Protein AF-H9VZ27-F1 (afdb_monomer_lite)

Organism: Pinus taeda (NCBI:txid3352)

InterPro domains:
  IPR004776 Membrane transport PIN-like [PF03547] (24-134)
  IPR039305 Protein PIN-LIKES 2/6 [PTHR31419] (10-149)

pLDDT: mean 71.62, std 17.59, range [34.88, 96.31]

Sequence (149 aa):
EGYIEGGVSPRSVRCLNEPKVVRKIRIVAERTPIQHILQPPTIASLLAIIVGMVPQLRSFLFDEDAPLAFFTDSLEIVAAAMVPSVMLVLGGMLAEGPDKSELGMRTTVGIIFTRLLLLPLVGIGVVALAGKMHILVSGDKMFVFVLLL

Structure (mmCIF, N/CA/C/O backbone):
data_AF-H9VZ27-F1
#
_entry.id   AF-H9VZ27-F1
#
loop_
_atom_site.group_PDB
_atom_site.id
_atom_site.type_symbol
_atom_site.label_atom_id
_atom_site.label_alt_id
_atom_site.label_comp_id
_atom_site.label_asym_id
_atom_site.label_entity_id
_atom_site.label_seq_id
_atom_site.pdbx_PDB_ins_code
_atom_site.Cartn_x
_atom_site.Cartn_y
_atom_site.Cartn_z
_atom_site.occupancy
_atom_site.B_iso_or_equiv
_atom_site.auth_seq_id
_atom_site.auth_comp_id
_atom_site.auth_asym_id
_atom_site.auth_atom_id
_atom_site.pdbx_PDB_model_num
ATOM 1 N N . GLU A 1 1 ? 39.754 9.582 -8.398 1.00 38.50 1 GLU A N 1
ATOM 2 C CA . GLU A 1 1 ? 39.794 9.962 -6.965 1.00 38.50 1 GLU A CA 1
ATOM 3 C C . GLU A 1 1 ? 39.348 8.768 -6.112 1.00 38.50 1 GLU A C 1
ATOM 5 O O . GLU A 1 1 ? 38.376 8.142 -6.492 1.00 38.50 1 GLU A O 1
ATOM 10 N N . GLY A 1 2 ? 39.969 8.302 -5.025 1.00 38.56 2 GLY A N 1
ATOM 11 C CA . GLY A 1 2 ? 41.008 8.860 -4.159 1.00 38.56 2 GLY A CA 1
ATOM 12 C C . GLY A 1 2 ? 40.463 9.125 -2.746 1.00 38.56 2 GLY A C 1
ATOM 13 O O . GLY A 1 2 ? 40.018 10.234 -2.509 1.00 38.56 2 GLY A O 1
ATOM 14 N N . TYR A 1 3 ? 40.509 8.142 -1.834 1.00 34.88 3 TYR A N 1
ATOM 15 C CA . TYR A 1 3 ? 40.416 8.307 -0.362 1.00 34.88 3 TYR A CA 1
ATOM 16 C C . TYR A 1 3 ? 41.047 7.056 0.294 1.00 34.88 3 TYR A C 1
ATOM 18 O O . TYR A 1 3 ? 40.406 6.016 0.387 1.00 34.88 3 TYR A O 1
ATOM 26 N N . ILE A 1 4 ? 42.379 6.960 0.369 1.00 38.81 4 ILE A N 1
ATOM 27 C CA . ILE A 1 4 ? 43.276 7.371 1.474 1.00 38.81 4 ILE A CA 1
ATOM 28 C C . ILE A 1 4 ? 42.960 6.687 2.818 1.00 38.81 4 ILE A C 1
ATOM 30 O O . ILE A 1 4 ? 42.038 7.062 3.537 1.00 38.81 4 ILE A O 1
ATOM 34 N N . GLU A 1 5 ? 43.820 5.714 3.142 1.00 41.81 5 GLU A N 1
ATOM 35 C CA . GLU A 1 5 ? 44.154 5.229 4.484 1.00 41.81 5 GLU A CA 1
ATOM 36 C C . GLU A 1 5 ? 44.546 6.380 5.421 1.00 41.81 5 GLU A C 1
ATOM 38 O O . GLU A 1 5 ? 45.372 7.226 5.084 1.00 41.81 5 GLU A O 1
ATOM 43 N N . GLY A 1 6 ? 44.016 6.361 6.641 1.00 35.66 6 GLY A N 1
ATOM 44 C CA . GLY A 1 6 ? 44.379 7.302 7.694 1.00 35.66 6 GLY A CA 1
ATOM 45 C C . GLY A 1 6 ? 44.135 6.689 9.063 1.00 35.66 6 GLY A C 1
ATOM 46 O O . GLY A 1 6 ? 43.124 6.959 9.704 1.00 35.66 6 GLY A O 1
ATOM 47 N N . GLY A 1 7 ? 45.056 5.832 9.502 1.00 38.25 7 GLY A N 1
ATOM 48 C CA . GLY A 1 7 ? 45.091 5.351 10.874 1.00 38.25 7 GLY A CA 1
ATOM 49 C C . GLY A 1 7 ? 45.432 6.486 11.838 1.00 38.25 7 GLY A C 1
ATOM 50 O O . GLY A 1 7 ? 46.517 7.053 11.767 1.00 38.25 7 GLY A O 1
ATOM 51 N N . VAL A 1 8 ? 44.537 6.764 12.787 1.00 35.88 8 VAL A N 1
ATOM 52 C CA . VAL A 1 8 ? 44.874 7.440 14.045 1.00 35.88 8 VAL A CA 1
ATOM 53 C C . VAL A 1 8 ? 44.151 6.724 15.180 1.00 35.88 8 VAL A C 1
ATOM 55 O O . VAL A 1 8 ? 42.940 6.813 15.357 1.00 35.88 8 VAL A O 1
ATOM 58 N N . SER A 1 9 ? 44.945 5.981 15.940 1.00 47.72 9 SER A N 1
ATOM 59 C CA . SER A 1 9 ? 44.614 5.458 17.260 1.00 47.72 9 SER A CA 1
ATOM 60 C C . SER A 1 9 ? 44.456 6.602 18.268 1.00 47.72 9 SER A C 1
ATOM 62 O O . SER A 1 9 ? 45.352 7.444 18.357 1.00 47.72 9 SER A O 1
ATOM 64 N N . PRO A 1 10 ? 43.418 6.581 19.121 1.00 49.03 10 PRO A N 1
ATOM 65 C CA . PRO A 1 10 ? 43.502 7.133 20.458 1.00 49.03 10 PRO A CA 1
ATOM 66 C C . PRO A 1 10 ? 43.609 5.991 21.476 1.00 49.03 10 PRO A C 1
ATOM 68 O O . PRO A 1 10 ? 42.724 5.149 21.637 1.00 49.03 10 PRO A O 1
ATOM 71 N N . ARG A 1 11 ? 44.733 5.991 22.194 1.00 42.53 11 ARG A N 1
ATOM 72 C CA . ARG A 1 11 ? 44.972 5.188 23.391 1.00 42.53 11 ARG A CA 1
ATOM 73 C C . ARG A 1 11 ? 43.901 5.455 24.460 1.00 42.53 11 ARG A C 1
ATOM 75 O O . ARG A 1 11 ? 43.627 6.597 24.797 1.00 42.53 11 ARG A O 1
ATOM 82 N N . SER A 1 12 ? 43.448 4.366 25.084 1.00 50.12 12 SER A N 1
ATOM 83 C CA . SER A 1 12 ? 43.246 4.235 26.535 1.00 50.12 12 SER A CA 1
ATOM 84 C C . SER A 1 12 ? 42.351 5.261 27.248 1.00 50.12 12 SER A C 1
ATOM 86 O O . SER A 1 12 ? 42.851 6.140 27.941 1.00 50.12 12 SER A O 1
ATOM 88 N N . VAL A 1 13 ? 41.041 4.995 27.270 1.00 49.06 13 VAL A N 1
ATOM 89 C CA . VAL A 1 13 ? 40.245 5.060 28.514 1.00 49.06 13 VAL A CA 1
ATOM 90 C C . VAL A 1 13 ? 39.016 4.158 28.387 1.00 49.06 13 VAL A C 1
ATOM 92 O O . VAL A 1 13 ? 37.950 4.581 27.954 1.00 49.06 13 VAL A O 1
ATOM 95 N N . ARG A 1 14 ? 39.152 2.883 28.758 1.00 45.56 14 ARG A N 1
ATOM 96 C CA . ARG A 1 14 ? 38.015 2.083 29.244 1.00 45.56 14 ARG A CA 1
ATOM 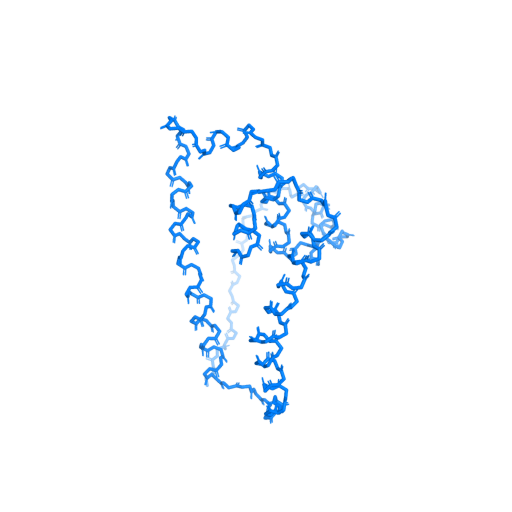97 C C . ARG A 1 14 ? 38.518 0.921 30.092 1.00 45.56 14 ARG A C 1
ATOM 99 O O . ARG A 1 14 ? 38.405 -0.249 29.752 1.00 45.56 14 ARG A O 1
ATOM 106 N N . CYS A 1 15 ? 39.053 1.281 31.254 1.00 50.06 15 CYS A N 1
ATOM 107 C CA . CYS A 1 15 ? 38.882 0.450 32.436 1.00 50.06 15 CYS A CA 1
ATOM 108 C C . CYS A 1 15 ? 37.387 0.435 32.773 1.00 50.06 15 CYS A C 1
ATOM 110 O O . CYS A 1 15 ? 36.893 1.273 33.519 1.00 50.06 15 CYS A O 1
ATOM 112 N N . LEU A 1 16 ? 36.657 -0.497 32.177 1.00 46.69 16 LEU A N 1
ATOM 113 C CA . LEU A 1 16 ? 35.400 -0.985 32.716 1.00 46.69 16 LEU A CA 1
ATOM 114 C C . LEU A 1 16 ? 35.342 -2.450 32.320 1.00 46.69 16 LEU A C 1
ATOM 116 O O . LEU A 1 16 ? 35.253 -2.787 31.146 1.00 46.69 16 LEU A O 1
ATOM 120 N N . ASN A 1 17 ? 35.518 -3.296 33.327 1.00 49.38 17 ASN A N 1
ATOM 121 C CA . ASN A 1 17 ? 35.408 -4.742 33.288 1.00 49.38 17 ASN A CA 1
ATOM 122 C C . ASN A 1 17 ? 34.171 -5.143 32.462 1.00 49.38 17 ASN A C 1
ATOM 124 O O . ASN A 1 17 ? 33.061 -5.112 32.985 1.00 49.38 17 ASN A O 1
ATOM 128 N N . GLU A 1 18 ? 34.339 -5.443 31.169 1.00 47.34 18 GLU A N 1
ATOM 129 C CA . GLU A 1 18 ? 33.227 -5.832 30.299 1.00 47.34 18 GLU A CA 1
ATOM 130 C C . GLU A 1 18 ? 32.649 -7.145 30.838 1.00 47.34 18 GLU A C 1
ATOM 132 O O . GLU A 1 18 ? 33.324 -8.185 30.806 1.00 47.34 18 GLU A O 1
ATOM 137 N N . PRO A 1 19 ? 31.423 -7.134 31.383 1.00 52.94 19 PRO A N 1
ATOM 138 C CA . PRO A 1 19 ? 30.891 -8.305 32.044 1.00 52.94 19 PRO A CA 1
ATOM 139 C C . PRO A 1 19 ? 30.632 -9.367 30.971 1.00 52.94 19 PRO A C 1
ATOM 141 O O . PRO A 1 19 ? 30.027 -9.090 29.939 1.00 52.94 19 PRO A O 1
ATOM 144 N N . LYS A 1 20 ? 31.092 -10.607 31.194 1.00 53.12 20 LYS A N 1
ATOM 145 C CA . LYS A 1 20 ? 30.989 -11.744 30.247 1.00 53.12 20 LYS A CA 1
ATOM 146 C C . LYS A 1 20 ? 29.585 -11.929 29.637 1.00 53.12 20 LYS A C 1
ATOM 148 O O . LYS A 1 20 ? 29.459 -12.522 28.569 1.00 53.12 20 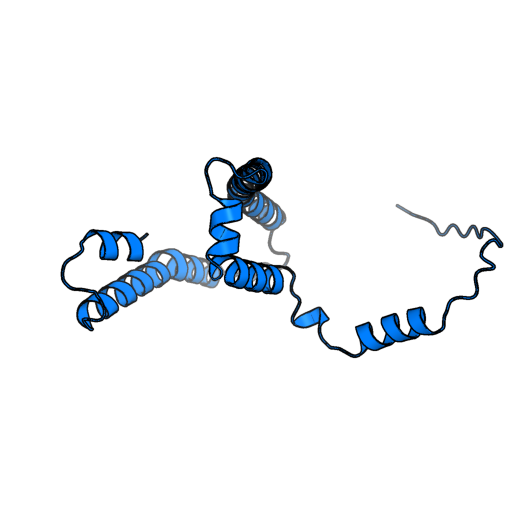LYS A O 1
ATOM 153 N N . VAL A 1 21 ? 28.549 -11.390 30.282 1.00 59.69 21 VAL A N 1
ATOM 154 C CA . VAL A 1 21 ? 27.178 -11.281 29.774 1.00 59.69 21 VAL A CA 1
ATOM 155 C C . VAL A 1 21 ? 27.051 -10.494 28.466 1.00 59.69 21 VAL A C 1
ATOM 157 O O . VAL A 1 21 ? 26.338 -10.981 27.602 1.00 59.69 21 VAL A O 1
ATOM 160 N N . VAL A 1 22 ? 27.765 -9.384 28.219 1.00 56.22 22 VAL A N 1
ATOM 161 C CA . VAL A 1 22 ? 27.628 -8.648 26.935 1.00 56.22 22 VAL A CA 1
ATOM 162 C C . VAL A 1 22 ? 28.164 -9.448 25.748 1.00 56.22 22 VAL A C 1
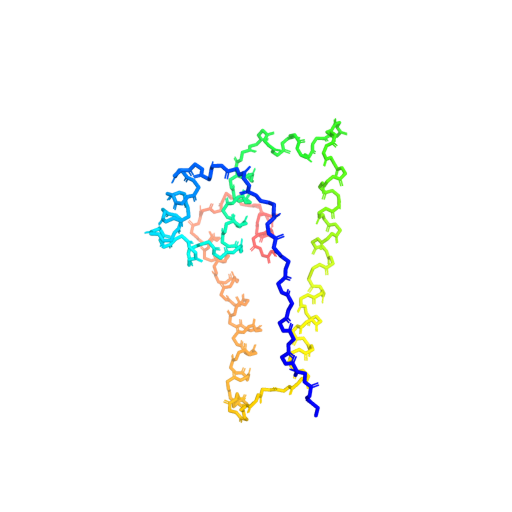ATOM 164 O O . VAL A 1 22 ? 27.593 -9.422 24.659 1.00 56.22 22 VAL A O 1
ATOM 167 N N . ARG A 1 23 ? 29.214 -10.244 25.978 1.00 55.75 23 ARG A N 1
ATOM 168 C CA . ARG A 1 23 ? 29.741 -11.192 24.990 1.00 55.75 23 ARG A CA 1
ATOM 169 C C . ARG A 1 23 ? 28.793 -12.369 24.789 1.00 55.75 23 ARG A C 1
ATOM 171 O O . ARG A 1 23 ? 28.577 -12.779 23.658 1.00 55.75 23 ARG A O 1
ATOM 178 N N . LYS A 1 24 ? 28.186 -12.876 25.867 1.00 52.41 24 LYS A N 1
ATOM 179 C CA . LYS A 1 24 ? 27.207 -13.967 25.789 1.00 52.41 24 LYS A CA 1
ATOM 180 C C . LYS A 1 24 ? 25.954 -13.524 25.033 1.00 52.41 24 LYS A C 1
ATOM 182 O O . LYS A 1 24 ? 25.541 -14.239 24.138 1.00 52.41 24 LYS A O 1
ATOM 187 N N . ILE A 1 25 ? 25.430 -12.326 25.302 1.00 58.19 25 ILE A N 1
ATOM 188 C CA . ILE A 1 25 ? 24.284 -11.738 24.587 1.00 58.19 25 ILE A CA 1
ATOM 189 C C . ILE A 1 25 ? 24.610 -11.559 23.097 1.00 58.19 25 ILE A C 1
ATOM 191 O O . ILE A 1 25 ? 23.804 -11.939 22.255 1.00 58.19 25 ILE A O 1
ATOM 195 N N . ARG A 1 26 ? 25.818 -11.081 22.762 1.00 54.31 26 ARG A N 1
ATOM 196 C CA . ARG A 1 26 ? 26.293 -10.971 21.371 1.00 54.31 26 ARG A CA 1
ATOM 197 C C . ARG A 1 26 ? 26.367 -12.334 20.661 1.00 54.31 26 ARG A C 1
ATOM 199 O O . ARG A 1 26 ? 25.940 -12.440 19.521 1.00 54.31 26 ARG A O 1
ATOM 206 N N . ILE A 1 27 ? 26.829 -13.378 21.352 1.00 55.69 27 ILE A N 1
ATOM 207 C CA . ILE A 1 27 ? 26.967 -14.742 20.806 1.00 55.69 27 ILE A CA 1
ATOM 208 C C . ILE A 1 27 ? 25.611 -15.467 20.699 1.00 55.69 27 ILE A C 1
ATOM 210 O O . ILE A 1 27 ? 25.398 -16.242 19.769 1.00 55.69 27 ILE A O 1
ATOM 214 N N . VAL A 1 28 ? 24.669 -15.226 21.622 1.00 53.47 28 VAL A N 1
ATOM 215 C CA . VAL A 1 28 ? 23.311 -15.803 21.541 1.00 53.47 28 VAL A CA 1
ATOM 216 C C . VAL A 1 28 ? 22.497 -15.100 20.444 1.00 53.47 28 VAL A C 1
ATOM 218 O O . VAL A 1 28 ? 21.731 -15.752 19.735 1.00 53.47 28 VAL A O 1
ATOM 221 N N . ALA A 1 29 ? 22.725 -13.799 20.233 1.00 53.62 29 ALA A N 1
ATOM 222 C CA . ALA A 1 29 ? 22.153 -13.057 19.111 1.00 53.62 29 ALA A CA 1
ATOM 223 C C . ALA A 1 29 ? 22.625 -13.592 17.743 1.00 53.62 29 ALA A C 1
ATOM 225 O O . ALA A 1 29 ? 21.824 -13.641 16.817 1.00 53.62 29 ALA A O 1
ATOM 226 N N . GLU A 1 30 ? 23.873 -14.063 17.624 1.00 54.91 30 GLU A N 1
ATOM 227 C CA . GLU A 1 30 ? 24.391 -14.692 16.393 1.00 54.91 30 GLU A CA 1
ATOM 228 C C . GLU A 1 30 ? 23.887 -16.128 16.167 1.00 54.91 30 GLU A C 1
ATOM 230 O O . GLU A 1 30 ? 23.820 -16.594 15.031 1.00 54.91 30 GLU A O 1
ATOM 235 N N . ARG A 1 31 ? 23.540 -16.864 17.232 1.00 52.12 31 ARG A N 1
ATOM 236 C CA . ARG A 1 31 ? 23.127 -18.280 17.148 1.00 52.12 31 ARG A CA 1
ATOM 237 C C . ARG A 1 31 ? 21.640 -18.497 16.915 1.00 52.12 31 ARG A C 1
ATOM 239 O O . ARG A 1 31 ? 21.243 -19.623 16.618 1.00 52.12 31 ARG A O 1
ATOM 246 N N . THR A 1 32 ? 20.832 -17.454 17.029 1.00 52.88 32 THR A N 1
ATOM 247 C CA . THR A 1 32 ? 19.424 -17.535 16.658 1.00 52.88 32 THR A CA 1
ATOM 248 C C . THR A 1 32 ? 19.311 -16.960 15.248 1.00 52.88 32 THR A C 1
ATOM 250 O O . THR A 1 32 ? 19.638 -15.787 15.072 1.00 52.88 32 THR A O 1
ATOM 253 N N . PRO A 1 33 ? 18.868 -17.722 14.229 1.00 49.25 33 PRO A N 1
ATOM 254 C CA . PRO A 1 33 ? 18.693 -17.245 12.853 1.00 49.25 33 PRO A CA 1
ATOM 255 C C . PRO A 1 33 ? 17.450 -16.339 12.755 1.00 49.25 33 PRO A C 1
ATOM 257 O O . PRO A 1 33 ? 16.589 -16.480 11.895 1.00 49.25 33 PRO A O 1
ATOM 260 N N . ILE A 1 34 ? 17.340 -15.412 13.700 1.00 53.72 34 ILE A N 1
ATOM 261 C CA . ILE A 1 34 ? 16.293 -14.420 13.867 1.00 53.72 34 ILE A CA 1
ATOM 262 C C . ILE A 1 34 ? 16.472 -13.326 12.811 1.00 53.72 34 ILE A C 1
ATOM 264 O O . ILE A 1 34 ? 15.485 -12.820 12.301 1.00 53.72 34 ILE A O 1
ATOM 268 N N . GLN A 1 35 ? 17.701 -13.020 12.385 1.00 54.91 35 GLN A N 1
ATOM 269 C CA . GLN A 1 35 ? 17.963 -11.952 11.410 1.00 54.91 35 GLN A CA 1
ATOM 270 C C . GLN A 1 35 ? 17.278 -12.141 10.043 1.00 54.91 35 GLN A C 1
ATOM 272 O O . GLN A 1 35 ? 17.040 -11.150 9.365 1.00 54.91 35 GLN A O 1
ATOM 277 N N . HIS A 1 36 ? 16.916 -13.368 9.643 1.00 52.66 36 HIS A N 1
ATOM 278 C CA . HIS A 1 36 ? 16.254 -13.613 8.352 1.00 52.66 36 HIS A CA 1
ATOM 279 C C . HIS A 1 36 ? 14.713 -13.689 8.443 1.00 52.66 36 HIS A C 1
ATOM 281 O O . HIS A 1 36 ? 14.022 -13.468 7.449 1.00 52.66 36 HIS A O 1
ATOM 287 N N . ILE A 1 37 ? 14.162 -13.983 9.628 1.00 57.50 37 ILE A N 1
ATOM 288 C CA . ILE A 1 37 ? 12.708 -13.963 9.902 1.00 57.50 37 ILE A CA 1
ATOM 289 C C . ILE A 1 37 ? 12.258 -12.560 10.340 1.00 57.50 37 ILE A C 1
ATOM 291 O O . ILE A 1 37 ? 11.125 -12.153 10.101 1.00 57.50 37 ILE A O 1
ATOM 295 N N . LEU A 1 38 ? 13.172 -11.786 10.924 1.00 55.12 38 LEU A N 1
ATOM 296 C CA . LEU A 1 38 ? 12.997 -10.391 11.305 1.00 55.12 38 LEU A CA 1
ATOM 297 C C . LEU A 1 38 ? 13.282 -9.435 10.144 1.00 55.12 38 LEU A C 1
ATOM 299 O O . LEU A 1 38 ? 13.948 -8.416 10.331 1.00 55.12 38 LEU A O 1
ATOM 303 N N . GLN A 1 39 ? 12.764 -9.715 8.946 1.00 68.50 39 GLN A N 1
ATOM 304 C CA . GLN A 1 39 ? 12.602 -8.612 8.003 1.00 68.50 39 GLN A CA 1
ATOM 305 C C . GLN A 1 39 ? 11.762 -7.552 8.735 1.00 68.50 39 GLN A C 1
ATOM 307 O O . GLN A 1 39 ? 10.678 -7.894 9.221 1.00 68.50 39 GLN A O 1
ATOM 312 N N . PRO A 1 40 ? 12.244 -6.302 8.883 1.00 78.19 40 PRO A N 1
ATOM 313 C CA . PRO A 1 40 ? 11.516 -5.270 9.619 1.00 78.19 40 PRO A CA 1
ATOM 314 C C . PRO A 1 40 ? 10.029 -5.168 9.221 1.00 78.19 40 PRO A C 1
ATOM 316 O O . PRO A 1 40 ? 9.196 -5.046 10.121 1.00 78.19 40 PRO A O 1
ATOM 319 N N . PRO A 1 41 ? 9.652 -5.350 7.932 1.00 83.62 41 PRO A N 1
ATOM 320 C CA . PRO A 1 41 ? 8.251 -5.436 7.514 1.00 83.62 41 PRO A CA 1
ATOM 321 C C . PRO A 1 41 ? 7.449 -6.584 8.146 1.00 83.62 41 PRO A C 1
ATOM 323 O O . PRO A 1 41 ? 6.278 -6.409 8.480 1.00 83.62 41 PRO A O 1
ATOM 326 N N . THR A 1 42 ? 8.049 -7.762 8.325 1.00 85.75 42 THR A N 1
ATOM 327 C CA . THR A 1 42 ? 7.380 -8.940 8.895 1.00 85.75 42 THR A CA 1
ATOM 328 C C . THR A 1 42 ? 7.066 -8.740 10.374 1.00 85.75 42 THR A C 1
ATOM 330 O O . THR A 1 42 ? 5.946 -9.014 10.800 1.00 85.75 42 THR A O 1
ATOM 333 N N . ILE A 1 43 ? 8.012 -8.202 11.153 1.00 84.56 43 ILE A N 1
ATOM 334 C CA . ILE A 1 43 ? 7.758 -7.863 12.564 1.00 84.56 43 ILE A CA 1
ATOM 335 C C . ILE A 1 43 ? 6.712 -6.759 12.663 1.00 84.56 43 ILE A C 1
ATOM 337 O O . ILE A 1 43 ? 5.797 -6.868 13.474 1.00 84.56 43 ILE A O 1
ATOM 341 N N . ALA A 1 44 ? 6.833 -5.712 11.839 1.00 87.06 44 ALA A N 1
ATOM 342 C CA . ALA A 1 44 ? 5.878 -4.610 11.822 1.00 87.06 44 ALA A CA 1
ATOM 343 C C . ALA A 1 44 ? 4.457 -5.114 11.533 1.00 87.06 44 ALA A C 1
ATOM 345 O O . ALA A 1 44 ? 3.525 -4.740 12.236 1.00 87.06 44 ALA A O 1
ATOM 346 N N . SER A 1 45 ? 4.307 -6.034 10.574 1.00 90.56 45 SER A N 1
ATOM 347 C CA . SER A 1 45 ? 3.020 -6.664 10.253 1.00 90.56 45 SER A CA 1
ATOM 348 C C . SER A 1 45 ? 2.482 -7.498 11.417 1.00 90.56 45 SER A C 1
ATOM 350 O O . SER A 1 45 ? 1.305 -7.398 11.752 1.00 90.56 45 SER A O 1
ATOM 352 N N . LEU A 1 46 ? 3.333 -8.293 12.072 1.00 89.44 46 LEU A N 1
ATOM 353 C CA . LEU A 1 46 ? 2.926 -9.102 13.223 1.00 89.44 46 LEU A CA 1
ATOM 354 C C . LEU A 1 46 ? 2.467 -8.225 14.395 1.00 89.44 46 LEU A C 1
ATOM 356 O O . LEU A 1 46 ? 1.422 -8.488 14.986 1.00 89.44 46 LEU A O 1
ATOM 360 N N . LEU A 1 47 ? 3.217 -7.167 14.708 1.00 86.12 47 LEU A N 1
ATOM 361 C CA . LEU A 1 47 ? 2.839 -6.201 15.738 1.00 86.12 47 LEU A CA 1
ATOM 362 C C . LEU A 1 47 ? 1.544 -5.472 15.368 1.00 86.12 47 LEU A C 1
ATOM 364 O O . LEU A 1 47 ? 0.674 -5.351 16.222 1.00 86.12 47 LEU A O 1
ATOM 368 N N . ALA A 1 48 ? 1.375 -5.053 14.110 1.00 88.75 48 ALA A N 1
ATOM 369 C CA . ALA A 1 48 ? 0.144 -4.419 13.640 1.00 88.75 48 ALA A CA 1
ATOM 370 C C . ALA A 1 48 ? -1.078 -5.336 13.811 1.00 88.75 48 ALA A C 1
ATOM 372 O O . ALA A 1 48 ? -2.117 -4.884 14.287 1.00 88.75 48 ALA A O 1
ATOM 373 N N . ILE A 1 49 ? -0.945 -6.631 13.503 1.00 90.00 49 ILE A N 1
ATOM 374 C CA . ILE A 1 49 ? -2.009 -7.622 13.723 1.00 90.00 49 ILE A CA 1
ATOM 375 C C . ILE A 1 49 ? -2.315 -7.773 15.220 1.00 90.00 49 ILE A C 1
ATOM 377 O O . ILE A 1 49 ? -3.482 -7.735 15.603 1.00 90.00 49 ILE A O 1
ATOM 381 N N . ILE A 1 50 ? -1.293 -7.903 16.075 1.00 86.88 50 ILE A N 1
ATOM 382 C CA . ILE A 1 50 ? -1.478 -8.026 17.532 1.00 86.88 50 ILE A CA 1
ATOM 383 C C . ILE A 1 50 ? -2.187 -6.785 18.090 1.00 86.88 50 ILE A C 1
ATOM 385 O O . ILE A 1 50 ? -3.154 -6.917 18.836 1.00 86.88 50 ILE A O 1
ATOM 389 N N . VAL A 1 51 ? -1.749 -5.585 17.703 1.00 83.00 51 VAL A N 1
ATOM 390 C CA . VAL A 1 51 ? -2.363 -4.318 18.129 1.00 83.00 51 VAL A CA 1
ATOM 391 C C . VAL A 1 51 ? -3.800 -4.200 17.607 1.00 83.00 51 VAL A C 1
ATOM 393 O O . VAL A 1 51 ? -4.685 -3.812 18.364 1.00 83.00 51 VAL A O 1
ATOM 396 N N . GLY A 1 52 ? -4.061 -4.592 16.356 1.00 83.38 52 GLY A N 1
ATOM 397 C CA . GLY A 1 52 ? -5.398 -4.562 15.753 1.00 83.38 52 GLY A CA 1
ATOM 398 C C . GLY A 1 52 ? -6.383 -5.569 16.357 1.00 83.38 52 GLY A C 1
ATOM 399 O O . GLY A 1 52 ? -7.581 -5.293 16.419 1.00 83.38 52 GLY A O 1
ATOM 400 N N . MET A 1 53 ? -5.896 -6.718 16.836 1.00 84.75 53 MET A N 1
ATOM 401 C CA . MET A 1 53 ? -6.721 -7.737 17.494 1.00 84.75 53 MET A CA 1
ATOM 402 C C . MET A 1 53 ? -7.101 -7.382 18.934 1.00 84.75 53 MET A C 1
ATOM 404 O O . MET A 1 53 ? -8.079 -7.929 19.443 1.00 84.75 53 MET A O 1
ATOM 408 N N . VAL A 1 54 ? -6.349 -6.509 19.610 1.00 83.44 54 VAL A N 1
ATOM 409 C CA . VAL A 1 54 ? -6.598 -6.164 21.015 1.00 83.44 54 VAL A CA 1
ATOM 410 C C . VAL A 1 54 ? -7.487 -4.910 21.093 1.00 83.44 54 VAL A C 1
ATOM 412 O O . VAL A 1 54 ? -6.990 -3.793 20.936 1.00 83.44 54 VAL A O 1
ATOM 415 N N . PRO A 1 55 ? -8.798 -5.040 21.391 1.00 71.56 55 PRO A N 1
ATOM 416 C CA . PRO A 1 55 ? -9.732 -3.908 21.393 1.00 71.56 55 PRO A CA 1
ATOM 417 C C . PRO A 1 55 ? -9.414 -2.867 22.473 1.00 71.56 55 PRO A C 1
ATOM 419 O O . PRO A 1 55 ? -9.761 -1.707 22.307 1.00 71.56 55 PRO A O 1
ATOM 422 N N . GLN A 1 56 ? -8.715 -3.264 23.541 1.00 69.62 56 GLN A N 1
ATOM 423 C CA . GLN A 1 56 ? -8.254 -2.360 24.599 1.00 69.62 56 GLN A CA 1
ATOM 424 C C . GLN A 1 56 ? -7.157 -1.409 24.100 1.00 69.62 56 GLN A C 1
ATOM 426 O O . GLN A 1 56 ? -7.196 -0.222 24.398 1.00 69.62 56 GLN A O 1
ATOM 431 N N . LEU A 1 57 ? -6.194 -1.900 23.307 1.00 69.69 57 LEU A N 1
ATOM 432 C CA . LEU A 1 57 ? -5.176 -1.038 22.693 1.00 69.69 57 LEU A CA 1
ATOM 433 C C . LEU A 1 57 ? -5.810 -0.120 21.651 1.00 69.69 57 LEU A C 1
ATOM 435 O O . LEU A 1 57 ? -5.439 1.045 21.559 1.00 69.69 57 LEU A O 1
ATOM 439 N N . ARG A 1 58 ? -6.790 -0.634 20.899 1.00 67.19 58 ARG A N 1
ATOM 440 C CA . ARG A 1 58 ? -7.559 0.163 19.944 1.00 67.19 58 ARG A CA 1
ATOM 441 C C . ARG A 1 58 ? -8.326 1.287 20.645 1.00 67.19 58 ARG A C 1
ATOM 443 O O . ARG A 1 58 ? -8.195 2.426 20.226 1.00 67.19 58 ARG A O 1
ATOM 450 N N . SER A 1 59 ? -9.071 1.020 21.717 1.00 67.56 59 SER A N 1
ATOM 451 C CA . SER A 1 59 ? -9.780 2.094 22.425 1.00 67.56 59 SER A CA 1
ATOM 452 C C . SER A 1 59 ? -8.799 3.128 22.982 1.00 67.56 59 SER A C 1
ATOM 454 O O . SER A 1 59 ? -8.966 4.304 22.726 1.00 67.56 59 SER A O 1
ATOM 456 N N . PHE A 1 60 ? -7.685 2.727 23.603 1.00 66.94 60 PHE A N 1
ATOM 457 C CA . PHE A 1 60 ? -6.682 3.693 24.086 1.00 66.94 60 PHE A CA 1
ATOM 458 C C . PHE A 1 60 ? -5.981 4.522 22.990 1.00 66.94 60 PHE A C 1
ATOM 460 O O . PHE A 1 60 ? -5.423 5.567 23.312 1.00 66.94 60 PHE A O 1
ATOM 467 N N . LEU A 1 61 ? -5.956 4.068 21.732 1.00 65.31 61 LEU A N 1
ATOM 468 C CA . LEU A 1 61 ? -5.348 4.786 20.601 1.00 65.31 61 LEU A CA 1
ATOM 469 C C . LEU A 1 61 ? -6.348 5.628 19.791 1.00 65.31 61 LEU A C 1
ATOM 471 O O . LEU A 1 61 ? -5.910 6.536 19.087 1.00 65.31 61 LEU A O 1
ATOM 475 N N . PHE A 1 62 ? -7.645 5.306 19.862 1.00 63.88 62 PHE A N 1
ATOM 476 C CA . PHE A 1 62 ? -8.704 5.863 19.009 1.00 63.88 62 PHE A CA 1
ATOM 477 C C . PHE A 1 62 ? -9.895 6.483 19.786 1.00 63.88 62 PHE A C 1
ATOM 479 O O . PHE A 1 62 ? -10.872 6.860 19.145 1.00 63.88 62 PHE A O 1
ATOM 486 N N . ASP A 1 63 ? -9.868 6.569 21.127 1.00 62.25 63 ASP A N 1
ATOM 487 C CA . ASP A 1 63 ? -10.904 7.274 21.917 1.00 62.25 63 ASP A CA 1
ATOM 488 C C . ASP A 1 63 ? -10.727 8.803 21.885 1.00 62.25 63 ASP A C 1
ATOM 490 O O . ASP A 1 63 ? -9.604 9.300 21.773 1.00 62.25 63 ASP A O 1
ATOM 494 N N . GLU A 1 64 ? -11.827 9.547 22.052 1.00 55.22 64 GLU A N 1
ATOM 495 C CA . GLU A 1 64 ? -11.868 11.014 21.893 1.00 55.22 64 GLU A CA 1
ATOM 496 C C . GLU A 1 64 ? -11.051 11.793 22.947 1.00 55.22 64 GLU A C 1
ATOM 498 O O . GLU A 1 64 ? -10.653 12.926 22.689 1.00 55.22 64 GLU A O 1
ATOM 503 N N . ASP A 1 65 ? -10.719 11.173 24.088 1.00 53.31 65 ASP A N 1
ATOM 504 C CA . ASP A 1 65 ? -9.903 11.756 25.171 1.00 53.31 65 ASP A CA 1
ATOM 505 C C . ASP A 1 65 ? -8.535 11.049 25.353 1.00 53.31 65 ASP A C 1
ATOM 507 O O . ASP A 1 65 ? -7.926 11.084 26.430 1.00 53.31 65 ASP A O 1
ATOM 511 N N . ALA A 1 66 ? -8.023 10.361 24.325 1.00 61.91 66 ALA A N 1
ATOM 512 C CA . ALA A 1 66 ? -6.756 9.640 24.423 1.00 61.91 66 ALA A CA 1
ATOM 513 C C . ALA A 1 66 ? -5.521 10.549 24.190 1.00 61.91 66 ALA A C 1
ATOM 515 O O . ALA A 1 66 ? -5.357 11.117 23.109 1.00 61.91 66 ALA A O 1
ATOM 516 N N . PRO A 1 67 ? -4.545 10.611 25.122 1.00 60.31 67 PRO A N 1
ATOM 517 C CA . PRO A 1 67 ? -3.324 11.414 24.957 1.00 60.31 67 PRO A CA 1
ATOM 518 C C . PRO A 1 67 ? -2.401 10.941 23.815 1.00 60.31 67 PRO A C 1
ATOM 520 O O . PRO A 1 67 ? -1.431 11.624 23.490 1.00 60.31 67 PRO A O 1
ATOM 523 N N . LEU A 1 68 ? -2.678 9.780 23.206 1.00 66.31 68 LEU A N 1
ATOM 524 C CA . LEU A 1 68 ? -1.925 9.229 22.075 1.00 66.31 68 LEU A CA 1
ATOM 525 C C . LEU A 1 68 ? -2.499 9.612 20.698 1.00 66.31 68 LEU A C 1
ATOM 527 O O . LEU A 1 68 ? -1.875 9.258 19.698 1.00 66.31 68 LEU A O 1
ATOM 531 N N . ALA A 1 69 ? -3.604 10.366 20.620 1.00 73.62 69 ALA A N 1
ATOM 532 C CA . ALA A 1 69 ? -4.176 10.826 19.348 1.00 73.62 69 ALA A CA 1
ATOM 533 C C . ALA A 1 69 ? -3.132 11.546 18.469 1.00 73.62 69 ALA A C 1
ATOM 535 O O . ALA A 1 69 ? -2.964 11.196 17.308 1.00 73.62 69 ALA A O 1
ATOM 536 N N . PHE A 1 70 ? -2.289 12.406 19.058 1.00 79.81 70 PHE A N 1
ATOM 537 C CA . PHE A 1 70 ? -1.175 13.064 18.356 1.00 79.81 70 PHE A CA 1
ATOM 538 C C . PHE A 1 70 ? -0.209 12.095 17.661 1.00 79.81 70 PHE A C 1
ATOM 540 O O . PHE A 1 70 ? 0.358 12.420 16.614 1.00 79.81 70 PHE A O 1
ATOM 547 N N . PHE A 1 71 ? 0.025 10.921 18.253 1.00 82.62 71 PHE A N 1
ATOM 548 C CA . PHE A 1 71 ? 0.901 9.911 17.672 1.00 82.62 71 PHE A CA 1
ATOM 549 C C . PHE A 1 71 ? 0.213 9.199 16.506 1.00 82.62 71 PHE A C 1
ATOM 551 O O . PHE A 1 71 ? 0.833 9.026 15.457 1.00 82.62 71 PHE A O 1
ATOM 558 N N . THR A 1 72 ? -1.061 8.835 16.671 1.00 82.06 72 THR A N 1
ATOM 559 C CA . THR A 1 72 ? -1.881 8.234 15.610 1.00 82.06 72 THR A CA 1
ATOM 560 C C . THR A 1 72 ? -2.037 9.190 14.424 1.00 82.06 72 THR A C 1
ATOM 562 O O . THR A 1 72 ? -1.757 8.785 13.299 1.00 82.06 72 THR A O 1
ATOM 565 N N . ASP A 1 73 ? -2.344 10.466 14.669 1.00 84.69 73 ASP A N 1
ATOM 566 C CA . ASP A 1 73 ? -2.490 11.503 13.636 1.00 84.69 73 ASP A CA 1
ATOM 567 C C . ASP A 1 73 ? -1.177 11.730 12.872 1.00 84.69 73 ASP A C 1
ATOM 569 O O . ASP A 1 73 ? -1.142 11.823 11.644 1.00 84.69 73 ASP A O 1
ATOM 573 N N . SER A 1 74 ? -0.053 11.763 13.596 1.00 90.12 74 SER A N 1
ATOM 574 C CA . SER A 1 74 ? 1.272 11.858 12.975 1.00 90.12 74 SER A CA 1
ATOM 575 C C . SER A 1 74 ? 1.570 10.633 12.110 1.00 90.12 74 SER A C 1
ATOM 577 O O . SER A 1 74 ? 2.115 10.764 11.012 1.00 90.12 74 SER A O 1
ATOM 579 N N . LEU A 1 75 ? 1.213 9.436 12.586 1.00 88.38 75 LEU A N 1
ATOM 580 C CA . LEU A 1 75 ? 1.420 8.191 11.852 1.00 88.38 75 LEU A CA 1
ATOM 581 C C . LEU A 1 75 ? 0.529 8.110 10.608 1.00 88.38 75 LEU A C 1
ATOM 583 O O . LEU A 1 75 ? 0.987 7.604 9.587 1.00 88.38 75 LEU A O 1
ATOM 587 N N . GLU A 1 76 ? -0.692 8.640 10.661 1.00 89.31 76 GLU A N 1
ATOM 588 C CA . GLU A 1 76 ? -1.593 8.743 9.513 1.00 89.31 76 GLU A CA 1
ATOM 589 C C . GLU A 1 76 ? -1.021 9.668 8.432 1.00 89.31 76 GLU A C 1
ATOM 591 O O . GLU A 1 76 ? -0.936 9.270 7.266 1.00 89.31 76 GLU A O 1
ATOM 596 N N . ILE A 1 77 ? -0.526 10.853 8.810 1.00 93.06 77 ILE A N 1
ATOM 597 C CA . ILE A 1 77 ? 0.139 11.772 7.871 1.00 93.06 77 ILE A CA 1
ATOM 598 C C . ILE A 1 77 ? 1.370 11.102 7.243 1.00 93.06 77 ILE A C 1
ATOM 600 O O . ILE A 1 77 ? 1.572 11.180 6.027 1.00 93.06 77 ILE A O 1
ATOM 604 N N . VAL A 1 78 ? 2.182 10.405 8.045 1.00 94.44 78 VAL A N 1
ATOM 605 C CA . VAL A 1 78 ? 3.342 9.655 7.541 1.00 94.44 78 VAL A CA 1
ATOM 606 C C . VAL A 1 78 ? 2.896 8.531 6.603 1.00 94.44 78 VAL A C 1
ATOM 608 O O . VAL A 1 78 ? 3.480 8.381 5.534 1.00 94.44 78 VAL A O 1
ATOM 611 N N . ALA A 1 79 ? 1.855 7.769 6.940 1.00 92.38 79 ALA A N 1
ATOM 612 C CA . ALA A 1 79 ? 1.337 6.690 6.100 1.00 92.38 79 ALA A CA 1
ATOM 613 C C . ALA A 1 79 ? 0.827 7.213 4.747 1.00 92.38 79 ALA A C 1
ATOM 615 O O . ALA A 1 79 ? 1.155 6.639 3.704 1.00 92.38 79 ALA A O 1
ATOM 616 N N . ALA A 1 80 ? 0.107 8.338 4.752 1.00 94.31 80 ALA A N 1
ATOM 617 C CA . ALA A 1 80 ? -0.356 9.003 3.538 1.00 94.31 80 ALA A CA 1
ATOM 618 C C . ALA A 1 80 ? 0.814 9.486 2.661 1.00 94.31 80 ALA A C 1
ATOM 620 O O . ALA A 1 80 ? 0.755 9.366 1.437 1.00 94.31 80 ALA A O 1
ATOM 621 N N . ALA A 1 81 ? 1.900 9.975 3.269 1.00 96.31 81 ALA A N 1
ATOM 622 C CA . ALA A 1 81 ? 3.107 10.396 2.555 1.00 96.31 81 ALA A CA 1
ATOM 623 C C . ALA A 1 81 ? 3.983 9.219 2.076 1.00 96.31 81 ALA A C 1
ATOM 625 O O . ALA A 1 81 ? 4.678 9.334 1.067 1.00 96.31 81 ALA A O 1
ATOM 626 N N . MET A 1 82 ? 3.937 8.064 2.745 1.00 95.25 82 MET A N 1
ATOM 627 C CA . MET A 1 82 ? 4.759 6.898 2.395 1.00 95.25 82 MET A CA 1
ATOM 628 C C . MET A 1 82 ? 4.402 6.308 1.027 1.00 95.25 82 MET A C 1
ATOM 630 O O . MET A 1 82 ? 5.304 5.911 0.288 1.00 95.25 82 MET A O 1
ATOM 634 N N . VAL A 1 83 ? 3.117 6.277 0.657 1.00 94.69 83 VAL A N 1
ATOM 635 C CA . VAL A 1 83 ? 2.663 5.747 -0.644 1.00 94.69 83 VAL A CA 1
ATOM 636 C C . VAL A 1 83 ? 3.333 6.474 -1.826 1.00 94.69 8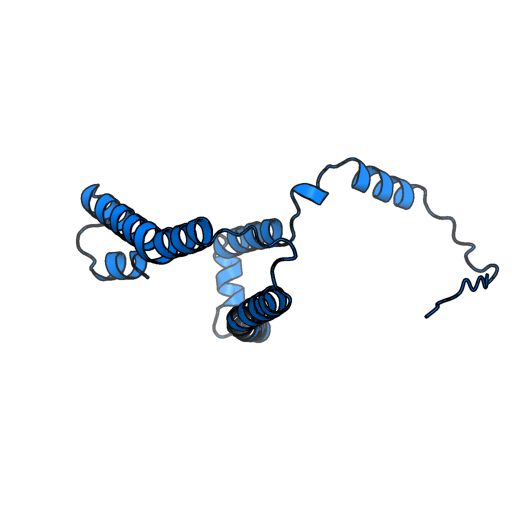3 VAL A C 1
ATOM 638 O O . VAL A 1 83 ? 3.981 5.803 -2.638 1.00 94.69 83 VAL A O 1
ATOM 641 N N . PRO A 1 84 ? 3.265 7.817 -1.934 1.00 96.06 84 PRO A N 1
ATOM 642 C CA . PRO A 1 84 ? 3.963 8.538 -2.992 1.00 96.06 84 PRO A CA 1
ATOM 643 C C . PRO A 1 84 ? 5.486 8.498 -2.832 1.00 96.06 84 PRO A C 1
ATOM 645 O O . PRO A 1 84 ? 6.177 8.403 -3.845 1.00 96.06 84 PRO A O 1
ATOM 648 N N . SER A 1 85 ? 6.040 8.508 -1.613 1.00 95.94 85 SER A N 1
ATOM 649 C CA . SER A 1 85 ? 7.496 8.410 -1.418 1.00 95.94 85 SER A CA 1
ATOM 650 C C . SER A 1 85 ? 8.074 7.102 -1.963 1.00 95.94 85 SER A C 1
ATOM 652 O O . SER A 1 85 ? 9.068 7.134 -2.686 1.00 95.94 85 SER A O 1
ATOM 654 N N . VAL A 1 86 ? 7.443 5.958 -1.685 1.00 95.56 86 VAL A N 1
ATOM 655 C CA . VAL A 1 86 ? 7.881 4.655 -2.217 1.00 95.56 86 VAL A CA 1
ATOM 656 C C . VAL A 1 86 ? 7.760 4.620 -3.741 1.00 95.56 86 VAL A C 1
ATOM 658 O O . VAL A 1 86 ? 8.652 4.102 -4.414 1.00 95.56 86 VAL A O 1
ATOM 661 N N . MET A 1 87 ? 6.702 5.217 -4.300 1.00 94.69 87 MET A N 1
ATOM 662 C CA . MET A 1 87 ? 6.542 5.346 -5.750 1.00 94.69 87 MET A CA 1
ATOM 663 C C . MET A 1 87 ? 7.654 6.201 -6.377 1.00 94.69 87 MET A C 1
ATOM 665 O O . MET A 1 87 ? 8.189 5.823 -7.418 1.00 94.69 87 MET A O 1
ATOM 669 N N . LEU A 1 88 ? 8.040 7.311 -5.738 1.00 95.88 88 LEU A N 1
ATOM 670 C CA . LEU A 1 88 ? 9.120 8.191 -6.197 1.00 95.88 88 LEU A CA 1
ATOM 671 C C . LEU A 1 88 ? 10.484 7.494 -6.135 1.00 95.88 88 LEU A C 1
ATOM 673 O O . LEU A 1 88 ? 11.256 7.580 -7.087 1.00 95.88 88 LEU A O 1
ATOM 677 N N . VAL A 1 89 ? 10.756 6.757 -5.052 1.00 94.94 89 VAL A N 1
ATOM 678 C CA . VAL A 1 89 ? 11.988 5.967 -4.903 1.00 94.94 89 VAL A CA 1
ATOM 679 C C . VAL A 1 89 ? 12.065 4.886 -5.978 1.00 94.94 89 VAL A C 1
ATOM 681 O O . VAL A 1 89 ? 13.084 4.795 -6.656 1.00 94.94 89 VAL A O 1
ATOM 684 N N . LEU A 1 90 ? 10.995 4.112 -6.208 1.00 92.69 90 LEU A N 1
ATOM 685 C CA . LEU A 1 90 ? 10.969 3.152 -7.319 1.00 92.69 90 LEU A CA 1
ATOM 686 C C . LEU A 1 90 ? 11.151 3.847 -8.674 1.00 92.69 90 LEU A C 1
ATOM 688 O O . LEU A 1 90 ? 11.871 3.329 -9.521 1.00 92.69 90 LEU A O 1
ATOM 692 N N . GLY A 1 91 ? 10.530 5.009 -8.881 1.00 92.06 91 GLY A N 1
ATOM 693 C CA . GLY A 1 91 ? 10.702 5.804 -10.097 1.00 92.06 91 GLY A CA 1
ATOM 694 C C . GLY A 1 91 ? 12.154 6.234 -10.325 1.00 92.06 91 GLY A C 1
ATOM 695 O O . GLY A 1 91 ? 12.645 6.123 -11.445 1.00 92.06 91 GLY A O 1
ATOM 696 N N . GLY A 1 92 ? 12.855 6.651 -9.266 1.00 91.81 92 GLY A N 1
ATOM 697 C CA . GLY A 1 92 ? 14.280 6.990 -9.303 1.00 91.81 92 GLY A CA 1
ATOM 698 C C . GLY A 1 92 ? 15.170 5.784 -9.608 1.00 91.81 92 GLY A C 1
ATOM 699 O O . GLY A 1 92 ? 15.992 5.856 -10.515 1.00 91.81 92 GLY A O 1
ATOM 700 N N . MET A 1 93 ? 14.933 4.647 -8.942 1.00 88.56 93 MET A N 1
ATOM 701 C CA . MET A 1 93 ? 15.657 3.391 -9.208 1.00 88.56 93 MET A CA 1
ATOM 702 C C . MET A 1 93 ? 15.444 2.891 -10.646 1.00 88.56 93 MET A C 1
ATOM 704 O O . MET A 1 93 ? 16.319 2.270 -11.239 1.00 88.56 93 MET A O 1
ATOM 708 N N . LEU A 1 94 ? 14.270 3.150 -11.227 1.00 83.88 94 LEU A N 1
ATOM 709 C CA . LEU A 1 94 ? 13.976 2.815 -12.621 1.00 83.88 94 LEU A CA 1
ATOM 710 C C . LEU A 1 94 ? 14.578 3.820 -13.615 1.00 83.88 94 LEU A C 1
ATOM 712 O O . LEU A 1 94 ? 14.798 3.448 -14.767 1.00 83.88 94 LEU A O 1
ATOM 716 N N . ALA A 1 95 ? 14.850 5.060 -13.196 1.00 85.06 95 ALA A N 1
ATOM 717 C CA . ALA A 1 95 ? 15.486 6.077 -14.032 1.00 85.06 95 ALA A CA 1
ATOM 718 C C . ALA A 1 95 ? 16.969 5.772 -14.297 1.00 85.06 95 ALA A C 1
ATOM 720 O O . ALA A 1 95 ? 17.461 6.077 -15.380 1.00 85.06 95 ALA A O 1
ATOM 721 N N . GLU A 1 96 ? 17.654 5.122 -13.350 1.00 80.19 96 GLU A N 1
ATOM 722 C CA . GLU A 1 96 ? 19.012 4.586 -13.550 1.00 80.19 96 GLU A CA 1
ATOM 723 C C . GLU A 1 96 ? 19.033 3.430 -14.570 1.00 80.19 96 GLU A C 1
ATOM 725 O O . GLU A 1 96 ? 20.060 3.157 -15.188 1.00 80.19 96 GLU A O 1
ATOM 730 N N . GLY A 1 97 ? 17.868 2.832 -14.839 1.00 72.19 97 GLY A N 1
ATOM 731 C CA . GLY A 1 97 ? 17.688 1.757 -15.802 1.00 72.19 97 GLY A CA 1
ATOM 732 C C . GLY A 1 97 ? 18.140 0.400 -15.246 1.00 72.19 97 GLY A C 1
ATOM 733 O O . GLY A 1 97 ? 19.035 0.313 -14.412 1.00 72.19 97 GLY A O 1
ATOM 734 N N . PRO A 1 98 ? 17.523 -0.711 -15.674 1.00 70.56 98 PRO A N 1
ATOM 735 C CA . PRO A 1 98 ? 18.004 -2.032 -15.299 1.00 70.56 98 PRO A CA 1
ATOM 736 C C . PRO A 1 98 ? 19.384 -2.259 -15.934 1.00 70.56 98 PRO A C 1
ATOM 738 O O . PRO A 1 98 ? 19.490 -2.276 -17.159 1.00 70.56 98 PRO A O 1
ATOM 741 N N . ASP A 1 99 ? 20.417 -2.507 -15.116 1.00 61.16 99 ASP A N 1
ATOM 742 C CA . ASP A 1 99 ? 21.822 -2.757 -15.523 1.00 61.16 99 ASP A CA 1
ATOM 743 C C . ASP A 1 99 ? 22.004 -3.860 -16.590 1.00 61.16 99 ASP A C 1
ATOM 745 O O . ASP A 1 99 ? 23.099 -4.105 -17.099 1.00 61.16 99 ASP A O 1
ATOM 749 N N . LYS A 1 100 ? 20.932 -4.588 -16.914 1.00 57.50 100 LYS A N 1
ATOM 750 C CA . LYS A 1 100 ? 20.892 -5.715 -17.837 1.00 57.50 100 LYS A CA 1
ATOM 751 C C . LYS A 1 100 ? 19.634 -5.556 -18.682 1.00 57.50 100 LYS A C 1
ATOM 753 O O . LYS A 1 100 ? 18.523 -5.625 -18.161 1.00 57.50 100 LYS A O 1
ATOM 758 N N . SER A 1 101 ? 19.813 -5.366 -19.986 1.00 54.41 101 SER A N 1
ATOM 759 C CA . SER A 1 101 ? 18.775 -5.162 -21.016 1.00 54.41 101 SER A CA 1
ATOM 760 C C . SER A 1 101 ? 17.819 -6.365 -21.223 1.00 54.41 101 SER A C 1
ATOM 762 O O . SER A 1 101 ? 17.276 -6.566 -22.304 1.00 54.41 101 SER A O 1
ATOM 764 N N . GLU A 1 102 ? 17.607 -7.193 -20.197 1.00 58.25 102 GLU A N 1
ATOM 765 C CA . GLU A 1 102 ? 16.909 -8.481 -20.260 1.00 58.25 102 GLU A CA 1
ATOM 766 C C . GLU A 1 102 ? 15.635 -8.558 -19.408 1.00 58.25 102 GLU A C 1
ATOM 768 O O . GLU A 1 102 ? 15.027 -9.626 -19.308 1.00 58.25 102 GLU A O 1
ATOM 773 N N . LEU A 1 103 ? 15.132 -7.446 -18.859 1.00 62.56 103 LEU A N 1
ATOM 774 C CA . LEU A 1 103 ? 13.701 -7.380 -18.532 1.00 62.56 103 LEU A CA 1
ATOM 775 C C . LEU A 1 103 ? 12.933 -7.279 -19.853 1.00 62.56 103 LEU A C 1
ATOM 777 O O . LEU A 1 103 ? 12.452 -6.219 -20.247 1.00 62.56 103 LEU A O 1
ATOM 781 N N . GLY A 1 104 ? 12.910 -8.391 -20.591 1.00 72.94 104 GLY A N 1
ATOM 782 C CA . GLY A 1 104 ? 12.343 -8.470 -21.923 1.00 72.94 104 GLY A CA 1
ATOM 783 C C . GLY A 1 104 ? 10.934 -7.896 -21.916 1.00 72.94 104 GLY A C 1
ATOM 784 O O . GLY A 1 104 ? 10.142 -8.180 -21.019 1.00 72.94 104 GLY A O 1
ATOM 785 N N . MET A 1 105 ? 10.605 -7.111 -22.940 1.00 79.06 105 MET A N 1
ATOM 786 C CA . MET A 1 105 ? 9.306 -6.444 -23.085 1.00 79.06 105 MET A CA 1
ATOM 787 C C . MET A 1 105 ? 8.118 -7.404 -22.877 1.00 79.06 105 MET A C 1
ATOM 789 O O . MET A 1 105 ? 7.074 -7.008 -22.371 1.00 79.06 105 MET A O 1
ATOM 793 N N . ARG A 1 106 ? 8.311 -8.698 -23.175 1.00 83.38 106 ARG A N 1
ATOM 794 C CA . ARG A 1 106 ? 7.362 -9.788 -22.900 1.00 83.38 106 ARG A CA 1
ATOM 795 C C . ARG A 1 106 ? 7.056 -9.959 -21.405 1.00 83.38 106 ARG A C 1
ATOM 797 O O . ARG A 1 106 ? 5.891 -10.092 -21.045 1.00 83.38 106 ARG A O 1
ATOM 804 N N . THR A 1 107 ? 8.068 -9.918 -20.540 1.00 85.88 107 THR A N 1
ATOM 805 C CA . THR A 1 107 ? 7.923 -10.001 -19.079 1.00 85.88 107 THR A CA 1
ATOM 806 C C . THR A 1 107 ? 7.219 -8.764 -18.533 1.00 85.88 107 THR A C 1
ATOM 808 O O . THR A 1 107 ? 6.288 -8.896 -17.744 1.00 85.88 107 THR A O 1
ATOM 811 N N . THR A 1 108 ? 7.584 -7.567 -19.005 1.00 86.81 108 THR A N 1
ATOM 812 C CA . THR A 1 108 ? 6.925 -6.313 -18.602 1.00 86.81 108 THR A CA 1
ATOM 813 C C . THR A 1 108 ? 5.446 -6.314 -18.975 1.00 86.81 108 THR A C 1
ATOM 815 O O . THR A 1 108 ? 4.597 -6.059 -18.123 1.00 86.81 108 THR A O 1
ATOM 818 N N . VAL A 1 109 ? 5.116 -6.677 -20.219 1.00 89.25 109 VAL A N 1
ATOM 819 C CA . VAL A 1 109 ? 3.722 -6.804 -20.672 1.00 89.25 109 VAL A CA 1
ATOM 820 C C . VAL A 1 109 ? 2.979 -7.865 -19.856 1.00 89.25 109 VAL A C 1
ATOM 822 O O . VAL A 1 109 ? 1.838 -7.636 -19.461 1.00 89.25 109 VAL A O 1
ATOM 825 N N . GLY A 1 110 ? 3.632 -8.984 -19.527 1.00 92.31 110 GLY A N 1
ATOM 826 C CA . GLY A 1 110 ? 3.073 -10.015 -18.653 1.00 92.31 110 GLY A CA 1
ATOM 827 C C . GLY A 1 110 ? 2.741 -9.500 -17.250 1.00 92.31 110 GLY A C 1
ATOM 828 O O . GLY A 1 110 ? 1.638 -9.740 -16.761 1.00 92.31 110 GLY A O 1
ATOM 829 N N . ILE A 1 111 ? 3.646 -8.749 -16.611 1.00 91.38 111 ILE A N 1
ATOM 830 C CA . ILE A 1 111 ? 3.418 -8.156 -15.282 1.00 91.38 111 ILE A CA 1
ATOM 831 C C . ILE A 1 111 ? 2.288 -7.123 -15.340 1.00 91.38 111 ILE A C 1
ATOM 833 O O . ILE A 1 111 ? 1.418 -7.136 -14.468 1.00 91.38 111 ILE A O 1
ATOM 837 N N . ILE A 1 112 ? 2.266 -6.267 -16.367 1.00 91.88 112 ILE A N 1
ATOM 838 C CA . ILE A 1 112 ? 1.208 -5.266 -16.570 1.00 91.88 112 ILE A CA 1
ATOM 839 C C . ILE A 1 112 ? -0.147 -5.957 -16.724 1.00 91.88 112 ILE A C 1
ATOM 841 O O . ILE A 1 112 ? -1.082 -5.625 -16.002 1.00 91.88 112 ILE A O 1
ATOM 845 N N . PHE A 1 113 ? -0.250 -6.956 -17.602 1.00 94.62 113 PHE A N 1
ATOM 846 C CA . PHE A 1 113 ? -1.487 -7.709 -17.811 1.00 94.62 113 PHE A CA 1
ATOM 847 C C . PHE A 1 113 ? -1.923 -8.446 -16.538 1.00 94.62 113 PHE A C 1
ATOM 849 O O . PHE A 1 113 ? -3.091 -8.410 -16.152 1.00 94.62 113 PHE A O 1
ATOM 856 N N . THR A 1 114 ? -0.975 -9.066 -15.835 1.00 95.31 114 THR A N 1
ATOM 857 C CA . THR A 1 114 ? -1.253 -9.779 -14.582 1.00 95.31 114 THR A CA 1
ATOM 858 C C . THR A 1 114 ? -1.763 -8.822 -13.507 1.00 95.31 114 THR A C 1
ATOM 860 O O . THR A 1 114 ? -2.758 -9.120 -12.857 1.00 95.31 114 THR A O 1
ATOM 863 N N . ARG A 1 115 ? -1.140 -7.652 -13.326 1.00 93.62 115 ARG A N 1
ATOM 864 C CA . ARG A 1 115 ? -1.582 -6.678 -12.317 1.00 93.62 115 ARG A CA 1
ATOM 865 C C . ARG A 1 115 ? -2.885 -5.973 -12.691 1.00 93.62 115 ARG A C 1
ATOM 867 O O . ARG A 1 115 ? -3.720 -5.800 -11.814 1.00 93.62 115 ARG A O 1
ATOM 874 N N . LEU A 1 116 ? -3.057 -5.568 -13.950 1.00 90.81 116 LEU A N 1
ATOM 875 C CA . LEU A 1 116 ? -4.217 -4.781 -14.389 1.00 90.81 116 LEU A CA 1
ATOM 876 C C . LEU A 1 116 ? -5.469 -5.616 -14.652 1.00 90.81 116 LEU A C 1
ATOM 878 O O . LEU A 1 116 ? -6.566 -5.078 -14.558 1.00 90.81 116 LEU A O 1
ATOM 882 N N . LEU A 1 117 ? -5.330 -6.893 -15.013 1.00 92.56 117 LEU A N 1
ATOM 883 C CA . LEU A 1 117 ? -6.475 -7.749 -15.329 1.00 92.56 117 LEU A CA 1
ATOM 884 C C . LEU A 1 117 ? -6.569 -8.935 -14.384 1.00 92.56 117 LEU A C 1
ATOM 886 O O . LEU A 1 117 ? -7.611 -9.131 -13.770 1.00 92.56 117 LEU A O 1
ATOM 890 N N . LEU A 1 118 ? -5.498 -9.712 -14.225 1.00 93.19 118 LEU A N 1
ATOM 891 C CA . LEU A 1 118 ? -5.567 -10.962 -13.465 1.00 93.19 118 LEU A CA 1
ATOM 892 C C . LEU A 1 118 ? -5.795 -10.707 -11.967 1.00 93.19 118 LEU A C 1
ATOM 894 O O . LEU A 1 118 ? -6.683 -11.318 -11.382 1.00 93.19 118 LEU A O 1
ATOM 898 N N . LEU A 1 119 ? -5.063 -9.767 -11.364 1.00 92.25 119 LEU A N 1
ATOM 899 C CA . LEU A 1 119 ? -5.225 -9.381 -9.959 1.00 92.25 119 LEU A CA 1
ATOM 900 C C . LEU A 1 119 ? -6.659 -8.901 -9.635 1.00 92.25 119 LEU A C 1
ATOM 902 O O . LEU A 1 119 ? -7.261 -9.470 -8.721 1.00 92.25 119 LEU A O 1
ATOM 906 N N . PRO A 1 120 ? -7.258 -7.939 -10.374 1.00 89.44 120 PRO A N 1
ATOM 907 C CA . PRO A 1 120 ? -8.633 -7.515 -10.109 1.00 89.44 120 PRO A CA 1
ATOM 908 C C . PRO A 1 120 ? -9.671 -8.585 -10.460 1.00 89.44 120 PRO A C 1
ATOM 910 O O . PRO A 1 120 ? -10.644 -8.736 -9.726 1.00 89.44 120 PRO A O 1
ATOM 913 N N . LEU A 1 121 ? -9.469 -9.377 -11.521 1.00 91.00 121 LEU A N 1
ATOM 914 C CA . LEU A 1 121 ? -10.370 -10.489 -11.854 1.00 91.00 121 LEU A CA 1
ATOM 915 C C . LEU A 1 121 ? -10.402 -11.546 -10.749 1.00 91.00 121 LEU A C 1
ATOM 917 O O . LEU A 1 121 ? -11.479 -12.024 -10.395 1.00 91.00 121 LEU A O 1
ATOM 921 N N . VAL A 1 122 ? -9.243 -11.899 -10.189 1.00 91.44 122 VAL A N 1
ATOM 922 C CA . VAL A 1 122 ? -9.159 -12.832 -9.060 1.00 91.44 122 VAL A CA 1
ATOM 923 C C . VAL A 1 122 ? -9.840 -12.239 -7.828 1.00 91.44 122 VAL A C 1
ATOM 925 O O . VAL A 1 122 ? -10.617 -12.947 -7.195 1.00 91.44 122 VAL A O 1
ATOM 928 N N . GLY A 1 123 ? -9.634 -10.951 -7.529 1.00 88.06 123 GLY A N 1
ATOM 929 C CA . GLY A 1 123 ? -10.338 -10.264 -6.439 1.00 88.06 123 GLY A CA 1
ATOM 930 C C . GLY A 1 123 ? -11.860 -10.355 -6.581 1.00 88.06 123 GLY A C 1
ATOM 931 O O . GLY A 1 123 ? -12.538 -10.864 -5.689 1.00 88.06 123 GLY A O 1
ATOM 932 N N . ILE A 1 124 ? -12.395 -9.981 -7.747 1.00 86.19 124 ILE A N 1
ATOM 933 C CA . ILE A 1 124 ? -13.833 -10.080 -8.048 1.00 86.19 124 ILE A CA 1
ATOM 934 C C . ILE A 1 124 ? -14.314 -11.536 -7.966 1.00 86.19 124 ILE A C 1
ATOM 936 O O . ILE A 1 124 ? -15.388 -11.801 -7.429 1.00 86.19 124 ILE A O 1
ATOM 940 N N . GLY A 1 125 ? -13.526 -12.491 -8.465 1.00 87.69 125 GLY A N 1
ATOM 941 C CA . GLY A 1 125 ? -13.844 -13.916 -8.410 1.00 87.69 125 GLY A CA 1
ATOM 942 C C . GLY A 1 125 ? -13.952 -14.444 -6.980 1.00 87.69 125 GLY A C 1
ATOM 943 O O . GLY A 1 125 ? -14.906 -15.156 -6.666 1.00 87.69 125 GLY A O 1
ATOM 944 N N . VAL A 1 126 ? -13.025 -14.054 -6.100 1.00 86.69 126 VAL A N 1
ATOM 945 C CA . VAL A 1 126 ? -13.053 -14.405 -4.672 1.00 86.69 126 VAL A CA 1
ATOM 946 C C . VAL A 1 126 ? -14.274 -13.788 -3.988 1.00 86.69 126 VAL A C 1
ATOM 948 O O . VAL A 1 126 ? -14.987 -14.503 -3.284 1.00 86.69 126 VAL A O 1
ATOM 951 N N . VAL A 1 127 ? -14.580 -12.511 -4.245 1.00 82.50 127 VAL A N 1
ATOM 952 C CA . VAL A 1 127 ? -15.765 -11.832 -3.684 1.00 82.50 127 VAL A CA 1
ATOM 953 C C . VAL A 1 127 ? -17.064 -12.483 -4.173 1.00 82.50 127 VAL A C 1
ATOM 955 O O . VAL A 1 127 ? -17.966 -12.760 -3.380 1.00 82.50 127 VAL A O 1
ATOM 958 N N . ALA A 1 128 ? -17.160 -12.801 -5.466 1.00 80.75 128 ALA A N 1
ATOM 959 C CA . ALA A 1 128 ? -18.325 -13.465 -6.044 1.00 80.75 128 ALA A CA 1
ATOM 960 C C . ALA A 1 128 ? -18.502 -14.893 -5.504 1.00 80.75 128 ALA A C 1
ATOM 962 O O . ALA A 1 128 ? -19.626 -15.306 -5.213 1.00 80.75 128 ALA A O 1
ATOM 963 N N . LEU A 1 129 ? -17.410 -15.646 -5.334 1.00 80.50 129 LEU A N 1
ATOM 964 C CA . LEU A 1 129 ? -17.450 -16.986 -4.750 1.00 80.50 129 LEU A CA 1
ATOM 965 C C . LEU A 1 129 ? -17.853 -16.936 -3.270 1.00 80.50 129 LEU A C 1
ATOM 967 O O . LEU A 1 129 ? -18.704 -17.721 -2.856 1.00 80.50 129 LEU A O 1
ATOM 971 N N . ALA A 1 130 ? -17.321 -15.983 -2.499 1.00 78.38 130 ALA A N 1
ATOM 972 C CA . ALA A 1 130 ? -17.715 -15.748 -1.110 1.00 78.38 130 ALA A CA 1
ATOM 973 C C . ALA A 1 130 ? -19.210 -15.400 -0.991 1.00 78.38 130 ALA A C 1
ATOM 975 O O . ALA A 1 130 ? -19.899 -15.921 -0.111 1.00 78.38 130 ALA A O 1
ATOM 976 N N . GLY A 1 131 ? -19.733 -14.600 -1.927 1.00 73.50 131 GLY A N 1
ATOM 977 C CA . GLY A 1 131 ? -21.165 -14.317 -2.035 1.00 73.50 131 GLY A CA 1
ATOM 978 C C . GLY A 1 131 ? -22.006 -15.554 -2.373 1.00 73.50 131 GLY A C 1
ATOM 979 O O . GLY A 1 131 ? -23.084 -15.736 -1.813 1.00 73.50 131 GLY A O 1
ATOM 980 N N . LYS A 1 132 ? -21.513 -16.445 -3.244 1.00 72.31 132 LYS A N 1
ATOM 981 C CA . LYS A 1 132 ? -22.224 -17.679 -3.633 1.00 72.31 132 LYS A CA 1
ATOM 982 C C . LYS A 1 132 ? -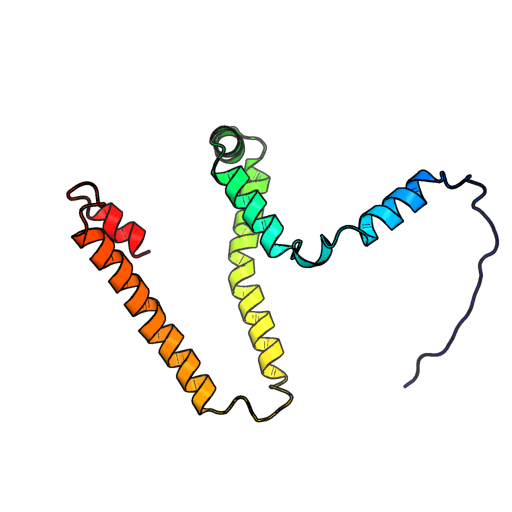22.174 -18.786 -2.580 1.00 72.31 132 LYS A C 1
ATOM 984 O O . LYS A 1 132 ? -23.101 -19.587 -2.530 1.00 72.31 132 LYS A O 1
ATOM 989 N N . MET A 1 133 ? -21.134 -18.839 -1.747 1.00 67.50 133 MET A N 1
ATOM 990 C CA . MET A 1 133 ? -20.986 -19.856 -0.694 1.00 67.50 133 MET A CA 1
ATOM 991 C C . MET A 1 133 ? -21.788 -19.554 0.585 1.00 67.50 133 MET A C 1
ATOM 993 O O . MET A 1 133 ? -21.628 -20.261 1.573 1.00 67.50 133 MET A O 1
ATOM 997 N N . HIS A 1 134 ? -22.663 -18.538 0.579 1.00 61.34 134 HIS A N 1
ATOM 998 C CA . HIS A 1 134 ? -23.567 -18.191 1.691 1.00 61.34 134 HIS A CA 1
ATOM 999 C C . HIS A 1 134 ? -22.851 -17.957 3.046 1.00 61.34 134 HIS A C 1
ATOM 1001 O O . HIS A 1 134 ? -23.468 -18.032 4.106 1.00 61.34 134 HIS A O 1
ATOM 1007 N N . ILE A 1 135 ? -21.542 -17.654 3.000 1.00 56.75 135 ILE A N 1
ATOM 1008 C CA . ILE A 1 135 ? -20.727 -17.147 4.123 1.00 56.75 135 ILE A CA 1
ATOM 1009 C C . ILE A 1 135 ? -21.048 -15.664 4.375 1.00 56.75 135 ILE A C 1
ATOM 1011 O O . ILE A 1 135 ? -20.835 -15.146 5.469 1.00 56.75 135 ILE A O 1
ATOM 1015 N N . LEU A 1 136 ? -21.603 -14.982 3.369 1.00 55.12 136 LEU A N 1
ATOM 1016 C CA . LEU A 1 136 ? -22.190 -13.660 3.518 1.00 55.12 136 LEU A CA 1
ATOM 1017 C C . LEU A 1 136 ? -23.488 -13.762 4.323 1.00 55.12 136 LEU A C 1
ATOM 1019 O O . LEU A 1 136 ? -24.465 -14.343 3.852 1.00 55.12 136 LEU A O 1
ATOM 1023 N N . VAL A 1 137 ? -23.500 -13.155 5.512 1.00 54.19 137 VAL A N 1
ATOM 1024 C CA . VAL A 1 137 ? -24.734 -12.768 6.207 1.00 54.19 137 VAL A CA 1
ATOM 1025 C C . VAL A 1 137 ? -25.665 -12.113 5.183 1.00 54.19 137 VAL A C 1
ATOM 1027 O O . VAL A 1 137 ? -25.291 -11.165 4.492 1.00 54.19 137 VAL A O 1
ATOM 1030 N N . SER A 1 138 ? -26.839 -12.717 5.012 1.00 49.78 138 SER A N 1
ATOM 1031 C CA . SER A 1 138 ? -27.811 -12.414 3.968 1.00 49.78 138 SER A CA 1
ATOM 1032 C C . SER A 1 138 ? -28.069 -10.911 3.797 1.00 49.78 138 SER A C 1
ATOM 1034 O O . SER A 1 138 ? -28.675 -10.290 4.660 1.00 49.78 138 SER A O 1
ATOM 1036 N N . GLY A 1 139 ? -27.726 -10.357 2.629 1.00 58.81 139 GLY A N 1
ATOM 1037 C CA . GLY A 1 139 ? -28.413 -9.179 2.078 1.00 58.81 139 GLY A CA 1
ATOM 1038 C C . GLY A 1 139 ? -27.723 -7.813 2.174 1.00 58.81 139 GLY A C 1
ATOM 1039 O O . GLY A 1 139 ? -28.212 -6.875 1.537 1.00 58.81 139 GLY A O 1
ATOM 1040 N N . ASP A 1 140 ? -26.586 -7.676 2.859 1.00 61.44 140 ASP A N 1
ATOM 1041 C CA . ASP A 1 140 ? -25.963 -6.359 3.046 1.00 61.44 140 ASP A CA 1
ATOM 1042 C C . ASP A 1 140 ? -25.059 -5.958 1.874 1.00 61.44 140 ASP A C 1
ATOM 1044 O O . ASP A 1 140 ? -23.880 -6.311 1.789 1.00 61.44 140 ASP A O 1
ATOM 1048 N N . LYS A 1 141 ? -25.605 -5.133 0.970 1.00 66.25 141 LYS A N 1
ATOM 1049 C CA . LYS A 1 141 ? -24.860 -4.503 -0.139 1.00 66.25 141 LYS A CA 1
ATOM 1050 C C . LYS A 1 141 ? -23.619 -3.732 0.339 1.00 66.25 141 LYS A C 1
ATOM 1052 O O . LYS A 1 141 ? -22.649 -3.635 -0.408 1.00 66.25 141 LYS A O 1
ATOM 1057 N N . MET A 1 142 ? -23.627 -3.227 1.577 1.00 70.12 142 MET A N 1
ATOM 1058 C CA . MET A 1 142 ? -22.463 -2.583 2.196 1.00 70.12 142 MET A CA 1
ATOM 1059 C C . MET A 1 142 ? -21.304 -3.558 2.408 1.00 70.12 142 MET A C 1
ATOM 1061 O O . MET A 1 142 ? -20.163 -3.188 2.167 1.00 70.12 142 MET A O 1
ATOM 1065 N N . PHE A 1 143 ? -21.575 -4.804 2.801 1.00 67.12 143 PHE A N 1
ATOM 1066 C CA . PHE A 1 143 ? -20.520 -5.792 3.025 1.00 67.12 143 PHE A CA 1
ATOM 1067 C C . PHE A 1 143 ? -19.851 -6.201 1.710 1.00 67.12 143 PHE A C 1
ATOM 1069 O O . PHE A 1 143 ? -18.632 -6.308 1.646 1.00 67.12 143 PHE A O 1
ATOM 1076 N N . VAL A 1 144 ? -20.634 -6.333 0.633 1.00 68.81 144 VAL A N 1
ATOM 1077 C CA . VAL A 1 144 ? -20.104 -6.560 -0.724 1.00 68.81 144 VAL A CA 1
ATOM 1078 C C . VAL A 1 144 ? -19.264 -5.374 -1.194 1.00 68.81 144 VAL A C 1
ATOM 1080 O O . VAL A 1 144 ? -18.218 -5.584 -1.795 1.00 68.81 144 VAL A O 1
ATOM 1083 N N . PHE A 1 145 ? -19.693 -4.141 -0.908 1.00 68.12 145 PHE A N 1
ATOM 1084 C CA . PHE A 1 145 ? -18.926 -2.942 -1.245 1.00 68.12 145 PHE A CA 1
ATOM 1085 C C . PHE A 1 145 ? -17.596 -2.880 -0.485 1.00 68.12 145 PHE A C 1
ATOM 1087 O O . PHE A 1 145 ? -16.571 -2.636 -1.104 1.00 68.12 145 PHE A O 1
ATOM 1094 N N . VAL A 1 146 ? -17.593 -3.172 0.820 1.00 72.75 146 VAL A N 1
ATOM 1095 C CA . VAL A 1 146 ? -16.370 -3.209 1.644 1.00 72.75 146 VAL A CA 1
ATOM 1096 C C . VAL A 1 146 ? -15.423 -4.333 1.219 1.00 72.75 146 VAL A C 1
ATOM 1098 O O . VAL A 1 146 ? -14.220 -4.142 1.260 1.00 72.75 146 VAL A O 1
ATOM 1101 N N . LEU A 1 147 ? -15.934 -5.487 0.780 1.00 66.81 147 LEU A N 1
ATOM 1102 C CA . LEU A 1 147 ? -15.103 -6.572 0.235 1.00 66.81 147 LEU A CA 1
ATOM 1103 C C . LEU A 1 147 ? -14.501 -6.259 -1.140 1.00 66.81 147 LEU A C 1
ATOM 1105 O O . LEU A 1 147 ? -13.554 -6.926 -1.552 1.00 66.81 147 LEU A O 1
ATOM 1109 N N . LEU A 1 148 ? -15.101 -5.319 -1.871 1.00 68.75 148 LEU A N 1
ATOM 1110 C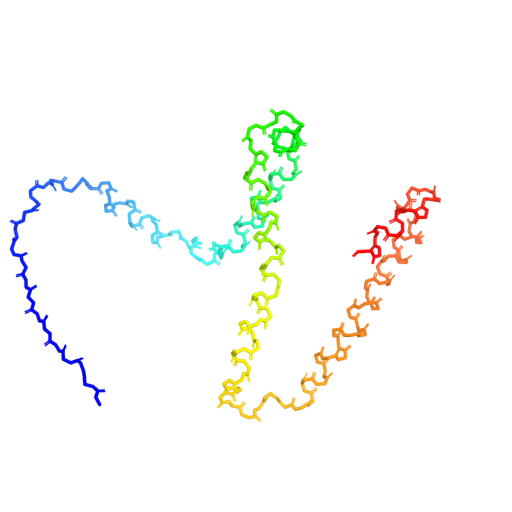 CA . LEU A 1 148 ? -14.649 -4.880 -3.191 1.00 68.75 148 LEU A CA 1
ATOM 1111 C C . LEU A 1 148 ? -13.675 -3.691 -3.088 1.00 68.75 148 LEU A C 1
ATOM 1113 O O . LEU A 1 148 ? -12.949 -3.437 -4.047 1.00 68.75 148 LEU A O 1
ATOM 1117 N N . LEU A 1 149 ? -13.663 -2.987 -1.949 1.00 65.88 149 LEU A N 1
ATOM 1118 C CA . LEU A 1 149 ? -12.765 -1.872 -1.632 1.00 65.88 149 LEU A CA 1
ATOM 1119 C C . LEU A 1 149 ? -11.398 -2.369 -1.141 1.00 65.88 149 LEU A C 1
ATOM 1121 O O . LEU A 1 149 ? -10.389 -1.759 -1.558 1.00 65.88 149 LEU A O 1
#

Secondary structure (DSSP, 8-state):
-------------------HHHHHHHHHHHHSTHHHH--HHHHHHHHHHHHHH-HHHHHHHHSTT-TTHHHHHHHHHHHHHHHHHHHHHHHHHHHS--SSTTS-HHHHHHHHHIIIIIHHHHHHHHHHHHHHTT-S-TT-HHHHHHHH-

Foldseek 3Di:
DDDDDDDDDDDDDDPDDPPVVVVVVVVVVVVPPVVVCPPVVNVVVVVVVVCVPDVVSVCLCPPPPHPNVVVVVVVVVVVVVVVVVVVVVVVVVCVVPDPDPPCPPVVVVVVCCCVVPVVLVVLVVVLVVCVVVPVDPPDDPVVSVVSSD

Radius of gyration: 25.81 Å; chains: 1; bounding box: 74×33×56 Å